Protein AF-A0A967K9Y4-F1 (afdb_monomer_lite)

Sequence (123 aa):
MANIAIISTWIGYEISLISQSFDALGIDSNAYITFIQTIPYNFYPLYTLLFGLLVGLLQRDYGSMWRAEHRASTTGKVLRDNAIPLANLASDEIVADEKTPKRWYNALVPVLTVIIVVGIGLF

pLDDT: mean 8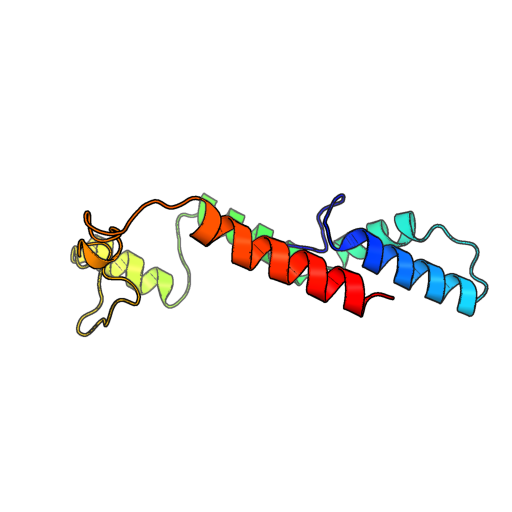3.09, std 11.69, range [51.03, 96.69]

Secondary structure (DSSP, 8-state):
-TTT-SS-TTHHHHHHHHHHHHHHHT----HHHHHHHHGGG-HHHHHHHHHHHHHHHHT---HHHHHHHHHHHHH--SSPTT---SS-TTSGGGS--TTS---THHHHHHHHHHHHHHHHHT-

Radius of gyration: 24.0 Å; chains: 1; bounding box: 52×39×57 Å

Structure (mmCIF, N/CA/C/O backbone):
data_AF-A0A967K9Y4-F1
#
_entry.id   AF-A0A967K9Y4-F1
#
loop_
_atom_site.group_PDB
_atom_site.id
_atom_site.type_symbol
_atom_site.label_atom_id
_atom_site.label_alt_id
_atom_site.label_comp_id
_atom_site.label_asym_id
_atom_site.label_entity_id
_atom_site.label_seq_id
_atom_site.pdbx_PDB_ins_code
_atom_site.Cartn_x
_atom_site.Cartn_y
_atom_site.Cartn_z
_atom_site.occupancy
_atom_site.B_iso_or_equiv
_atom_site.auth_seq_id
_atom_site.auth_comp_id
_atom_site.auth_asym_id
_atom_site.auth_atom_id
_atom_site.pdbx_PDB_model_num
ATOM 1 N N . MET A 1 1 ? 0.705 0.257 -0.159 1.00 51.03 1 MET A N 1
ATOM 2 C CA . MET A 1 1 ? 1.888 -0.605 0.080 1.00 51.03 1 MET A CA 1
ATOM 3 C C . MET A 1 1 ? 2.397 -1.305 -1.191 1.00 51.03 1 MET A C 1
ATOM 5 O O . MET A 1 1 ? 3.209 -2.210 -1.075 1.00 51.03 1 MET A O 1
ATOM 9 N N . ALA A 1 2 ? 1.975 -0.907 -2.400 1.00 55.00 2 ALA A N 1
ATOM 10 C CA . ALA A 1 2 ? 2.318 -1.641 -3.625 1.00 55.00 2 ALA A CA 1
ATOM 11 C C . ALA A 1 2 ? 3.748 -1.374 -4.156 1.00 55.00 2 ALA A C 1
ATOM 13 O O . ALA A 1 2 ? 4.329 -2.269 -4.759 1.00 55.00 2 ALA A O 1
ATOM 14 N N . ASN A 1 3 ? 4.338 -0.209 -3.847 1.00 61.34 3 ASN A N 1
ATOM 15 C CA . ASN A 1 3 ? 5.530 0.315 -4.547 1.00 61.34 3 ASN A CA 1
ATOM 16 C C . ASN A 1 3 ? 6.854 0.209 -3.755 1.00 61.34 3 ASN A C 1
ATOM 18 O O . ASN A 1 3 ? 7.864 0.778 -4.156 1.00 61.34 3 ASN A O 1
ATOM 22 N N . ILE A 1 4 ? 6.854 -0.449 -2.589 1.00 66.19 4 ILE A N 1
ATOM 23 C CA . ILE A 1 4 ? 8.083 -0.744 -1.809 1.00 66.19 4 ILE A CA 1
ATOM 24 C C . ILE A 1 4 ? 8.342 -2.255 -1.743 1.00 66.19 4 ILE A C 1
ATOM 26 O O . ILE A 1 4 ? 9.470 -2.692 -1.528 1.00 66.19 4 ILE A O 1
ATOM 30 N N . ALA A 1 5 ? 7.304 -3.074 -1.926 1.00 71.44 5 ALA A N 1
ATOM 31 C CA . ALA A 1 5 ? 7.450 -4.518 -1.916 1.00 71.44 5 ALA A CA 1
ATOM 32 C C . ALA A 1 5 ? 8.235 -4.962 -3.159 1.00 71.44 5 ALA A C 1
ATOM 34 O O . ALA A 1 5 ? 7.758 -4.812 -4.280 1.00 71.44 5 ALA A O 1
ATOM 35 N N . ILE A 1 6 ? 9.422 -5.535 -2.933 1.00 68.56 6 ILE A N 1
ATOM 36 C CA . ILE A 1 6 ? 10.313 -6.079 -3.976 1.00 68.56 6 ILE A CA 1
ATOM 37 C C . ILE A 1 6 ? 9.598 -7.158 -4.808 1.00 68.56 6 ILE A C 1
ATOM 39 O O . ILE A 1 6 ? 9.934 -7.392 -5.963 1.00 68.56 6 ILE A O 1
ATOM 43 N N . ILE A 1 7 ? 8.582 -7.803 -4.231 1.00 72.44 7 ILE A N 1
ATOM 44 C CA . ILE A 1 7 ? 7.702 -8.742 -4.918 1.00 72.44 7 ILE A CA 1
ATOM 45 C C . ILE A 1 7 ? 6.266 -8.306 -4.627 1.00 72.44 7 ILE A C 1
ATOM 47 O O . ILE A 1 7 ? 5.799 -8.399 -3.491 1.00 72.44 7 ILE A O 1
ATOM 51 N N . SER A 1 8 ? 5.570 -7.804 -5.645 1.00 78.38 8 SER A N 1
ATOM 52 C CA . SER A 1 8 ? 4.156 -7.433 -5.566 1.00 78.38 8 SER A CA 1
ATOM 53 C C . SER A 1 8 ? 3.444 -7.788 -6.869 1.00 78.38 8 SER A C 1
ATOM 55 O O . SER A 1 8 ? 4.074 -7.905 -7.916 1.00 78.38 8 SER A O 1
ATOM 57 N N . THR A 1 9 ? 2.120 -7.937 -6.836 1.00 79.44 9 THR A N 1
ATOM 58 C CA . THR A 1 9 ? 1.328 -8.194 -8.052 1.00 79.44 9 THR A CA 1
ATOM 59 C C . THR A 1 9 ? 1.442 -7.056 -9.082 1.00 79.44 9 THR A C 1
ATOM 61 O O . THR A 1 9 ? 1.167 -7.269 -10.257 1.00 79.44 9 THR A O 1
ATOM 64 N N . TRP A 1 10 ? 1.866 -5.854 -8.670 1.00 83.19 10 TRP A N 1
ATOM 65 C CA . TRP A 1 10 ? 1.925 -4.657 -9.517 1.00 83.19 10 TRP A CA 1
ATOM 66 C C . TRP A 1 10 ? 3.332 -4.337 -10.051 1.00 83.19 10 TRP A C 1
ATOM 68 O O . 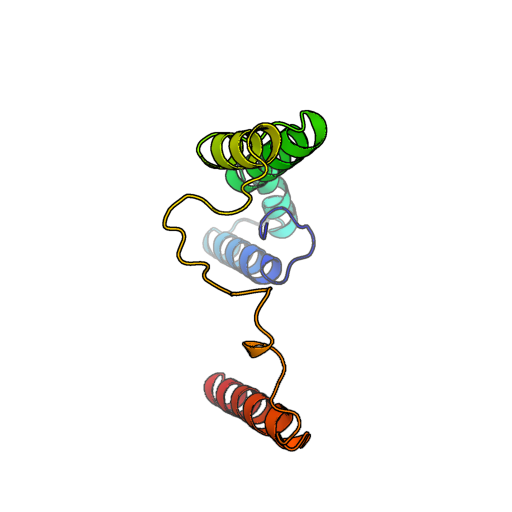TRP A 1 10 ? 3.461 -3.672 -11.076 1.00 83.19 10 TRP A O 1
ATOM 78 N N . ILE A 1 11 ? 4.390 -4.863 -9.420 1.00 86.00 11 ILE A N 1
ATOM 79 C CA . ILE A 1 11 ? 5.781 -4.531 -9.772 1.00 86.00 11 ILE A CA 1
ATOM 80 C C . ILE A 1 11 ? 6.131 -4.886 -11.225 1.00 86.00 11 ILE A C 1
ATOM 82 O O . ILE A 1 11 ? 6.869 -4.160 -11.885 1.00 86.00 11 ILE A O 1
ATOM 86 N N . GLY A 1 12 ? 5.568 -5.978 -11.757 1.00 86.69 12 GLY A N 1
ATOM 87 C CA . GLY A 1 12 ? 5.813 -6.401 -13.138 1.00 86.69 12 GLY A CA 1
ATOM 88 C C . GLY A 1 12 ? 5.306 -5.385 -14.163 1.00 86.69 12 GLY A C 1
ATOM 89 O O . GLY A 1 12 ? 5.965 -5.147 -15.174 1.00 86.69 12 GLY A O 1
ATOM 90 N N . TYR A 1 13 ? 4.176 -4.737 -13.875 1.00 88.12 13 TYR A N 1
ATOM 91 C CA . TYR A 1 13 ? 3.652 -3.658 -14.706 1.00 88.12 13 TYR A CA 1
ATOM 92 C C . TYR A 1 13 ? 4.547 -2.411 -14.629 1.00 88.12 13 TYR A C 1
ATOM 94 O O . TYR A 1 13 ? 4.899 -1.851 -15.663 1.00 88.12 13 TYR A O 1
ATOM 102 N N . GLU A 1 14 ? 4.989 -2.020 -13.429 1.00 88.38 14 GLU A N 1
ATOM 103 C CA . GLU A 1 14 ? 5.876 -0.862 -13.233 1.00 88.38 14 GLU A CA 1
ATOM 104 C C . GLU A 1 14 ? 7.232 -1.039 -13.935 1.00 88.38 14 GLU A C 1
ATOM 106 O O . GLU A 1 14 ? 7.676 -0.142 -14.651 1.00 88.38 14 GLU A O 1
ATOM 111 N N . ILE A 1 15 ? 7.863 -2.211 -13.806 1.00 90.56 15 ILE A N 1
ATOM 112 C CA . ILE A 1 15 ? 9.126 -2.524 -14.493 1.00 90.56 15 ILE A CA 1
ATOM 113 C C . ILE A 1 15 ? 8.933 -2.525 -16.013 1.00 90.56 15 ILE A C 1
ATOM 115 O O . ILE A 1 15 ? 9.776 -1.991 -16.733 1.00 90.56 15 ILE A O 1
ATOM 119 N N . SER A 1 16 ? 7.826 -3.091 -16.508 1.00 90.06 16 SER A N 1
ATOM 120 C CA . SER A 1 16 ? 7.513 -3.103 -17.942 1.00 90.06 16 SER A CA 1
ATOM 121 C C . SER A 1 16 ? 7.375 -1.687 -18.506 1.00 90.06 16 SER A C 1
ATOM 123 O O . SER A 1 16 ? 7.926 -1.394 -19.564 1.00 90.06 16 SER A O 1
ATOM 125 N N . LEU A 1 17 ? 6.714 -0.779 -17.782 1.00 91.44 17 LEU A N 1
ATOM 126 C CA . LEU A 1 17 ? 6.606 0.626 -18.183 1.00 91.44 17 LEU A CA 1
ATOM 127 C C . LEU A 1 17 ? 7.965 1.337 -18.218 1.00 91.44 17 LEU A C 1
ATOM 129 O O . LEU A 1 17 ? 8.231 2.111 -19.140 1.00 91.44 17 LEU A O 1
ATOM 133 N N . ILE A 1 18 ? 8.831 1.075 -17.233 1.00 91.38 18 ILE A N 1
ATOM 134 C CA . ILE A 1 18 ? 10.190 1.635 -17.205 1.00 91.38 18 ILE A CA 1
ATOM 135 C C . ILE A 1 18 ? 10.992 1.113 -18.402 1.00 91.38 18 ILE A C 1
ATOM 137 O O . ILE A 1 18 ? 11.613 1.912 -19.098 1.00 91.38 18 ILE A O 1
ATOM 141 N N . SER A 1 19 ? 10.925 -0.192 -18.688 1.00 92.31 19 SER A N 1
ATOM 142 C CA . SER A 1 19 ? 11.596 -0.801 -19.845 1.00 92.31 19 SER A CA 1
ATOM 143 C C . SER A 1 19 ? 11.131 -0.177 -21.159 1.00 92.31 19 SER A C 1
ATOM 145 O O . SER A 1 19 ? 11.955 0.285 -21.936 1.00 92.31 19 SER A O 1
ATOM 147 N N . GLN A 1 20 ? 9.815 -0.063 -21.368 1.00 93.00 20 GLN A N 1
ATOM 148 C CA . GLN A 1 20 ? 9.249 0.574 -22.564 1.00 93.00 20 GLN A CA 1
ATOM 149 C C . GLN A 1 20 ? 9.709 2.032 -22.718 1.00 93.00 20 GLN A C 1
ATOM 151 O O . GLN A 1 20 ? 9.960 2.498 -23.828 1.00 93.00 20 GLN A O 1
ATOM 156 N N . SER A 1 21 ? 9.844 2.756 -21.604 1.00 92.19 21 SER A N 1
ATOM 157 C CA . SER A 1 21 ? 10.339 4.137 -21.605 1.00 92.19 21 SER A CA 1
ATOM 158 C C . SER A 1 21 ? 11.831 4.215 -21.941 1.00 92.19 21 SER A C 1
ATOM 160 O O . SER A 1 21 ? 12.255 5.131 -22.641 1.00 92.19 21 SER A O 1
ATOM 162 N N . PHE A 1 22 ? 12.633 3.263 -21.461 1.00 93.69 22 PHE A N 1
ATOM 163 C CA . PHE A 1 22 ? 14.062 3.168 -21.767 1.00 93.69 22 PHE A CA 1
ATOM 164 C C . PHE A 1 22 ? 14.306 2.819 -23.232 1.00 93.69 22 PHE A C 1
ATOM 166 O O . PHE A 1 22 ? 15.114 3.488 -23.874 1.00 93.69 22 PHE A O 1
ATOM 173 N N . ASP A 1 23 ? 13.543 1.870 -23.776 1.00 92.56 23 ASP A N 1
ATOM 174 C CA . ASP A 1 23 ? 13.589 1.505 -25.192 1.00 92.56 23 ASP A CA 1
ATOM 175 C C . ASP A 1 23 ? 13.247 2.709 -26.082 1.00 92.56 23 ASP A C 1
ATOM 177 O O . ASP A 1 23 ? 13.954 2.999 -27.047 1.00 92.56 23 ASP A O 1
ATOM 181 N N . ALA A 1 24 ? 12.210 3.477 -25.721 1.00 93.00 24 ALA A N 1
ATOM 182 C CA . ALA A 1 24 ? 11.816 4.686 -26.446 1.00 93.00 24 ALA A CA 1
ATOM 183 C C . ALA A 1 24 ? 12.878 5.804 -26.406 1.00 93.00 24 ALA A C 1
ATOM 185 O O . ALA A 1 24 ? 12.952 6.617 -27.328 1.00 93.00 24 ALA A O 1
ATOM 186 N N . LEU A 1 25 ? 13.690 5.856 -25.347 1.00 92.19 25 LEU A N 1
ATOM 187 C CA . LEU A 1 25 ? 14.743 6.857 -25.148 1.00 92.19 25 LEU A CA 1
ATOM 188 C C . LEU A 1 25 ? 16.139 6.369 -25.575 1.00 92.19 25 LEU A C 1
ATOM 190 O O . LEU A 1 25 ? 17.090 7.149 -25.518 1.00 92.19 25 LEU A O 1
ATOM 194 N N . GLY A 1 26 ? 16.282 5.106 -25.994 1.00 90.12 26 GLY A N 1
ATOM 195 C CA . GLY A 1 26 ? 17.571 4.495 -26.340 1.00 90.12 26 GLY A CA 1
ATOM 196 C C . GLY A 1 26 ? 18.522 4.335 -25.146 1.00 90.12 26 GLY A C 1
ATOM 197 O O . GLY A 1 26 ? 19.740 4.370 -25.322 1.00 90.12 26 GLY A O 1
ATOM 198 N N . ILE A 1 27 ? 17.984 4.213 -23.930 1.00 90.44 27 ILE A N 1
ATOM 199 C CA . ILE A 1 27 ? 18.764 4.076 -22.695 1.00 90.44 27 ILE A CA 1
ATOM 200 C C . ILE A 1 27 ? 19.019 2.590 -22.429 1.00 90.44 27 ILE A C 1
ATOM 202 O O . ILE A 1 27 ? 18.104 1.860 -22.061 1.00 90.44 27 ILE A O 1
ATOM 206 N N . ASP A 1 28 ? 20.276 2.157 -22.536 1.00 83.00 28 ASP A N 1
ATOM 207 C CA . ASP A 1 28 ? 20.691 0.796 -22.174 1.00 83.00 28 ASP A CA 1
ATOM 208 C C . ASP A 1 28 ? 20.954 0.705 -20.659 1.00 83.00 28 ASP A C 1
ATOM 210 O O . ASP A 1 28 ? 22.076 0.859 -20.173 1.00 83.00 28 ASP A O 1
ATOM 214 N N . SER A 1 29 ? 19.878 0.566 -19.882 1.00 85.38 29 SER A N 1
ATOM 215 C CA . SER A 1 29 ? 19.928 0.435 -18.423 1.00 85.38 29 SER A CA 1
ATOM 216 C C . SER A 1 29 ? 18.936 -0.612 -17.926 1.00 85.38 29 SER A C 1
ATOM 218 O O . SER A 1 29 ? 17.902 -0.882 -18.534 1.00 85.38 29 SER A O 1
ATOM 220 N N . ASN A 1 30 ? 19.232 -1.207 -16.773 1.00 88.88 30 ASN A N 1
ATOM 221 C CA . ASN A 1 30 ? 18.391 -2.235 -16.182 1.00 88.88 30 ASN A CA 1
ATOM 222 C C . ASN A 1 30 ? 17.177 -1.611 -15.467 1.00 88.88 30 ASN A C 1
ATOM 224 O O . ASN A 1 30 ? 17.306 -1.052 -14.374 1.00 88.88 30 ASN A O 1
ATOM 228 N N . ALA A 1 31 ? 15.987 -1.776 -16.054 1.00 88.69 31 ALA A N 1
ATOM 229 C CA . ALA A 1 31 ? 14.720 -1.268 -15.520 1.00 88.69 31 ALA A CA 1
ATOM 230 C C . ALA A 1 31 ? 14.421 -1.726 -14.077 1.00 88.69 31 ALA A C 1
ATOM 232 O O . ALA A 1 31 ? 13.847 -0.967 -13.296 1.00 88.69 31 ALA A O 1
ATOM 233 N N . TYR A 1 32 ? 14.849 -2.931 -13.685 1.00 87.81 32 TYR A N 1
ATOM 234 C CA . TYR A 1 32 ? 14.675 -3.449 -12.323 1.00 87.81 32 TYR A CA 1
ATOM 235 C C . TYR A 1 32 ? 15.567 -2.718 -11.309 1.00 87.81 32 TYR A C 1
ATOM 237 O O . TYR A 1 32 ? 15.119 -2.364 -10.218 1.00 87.81 32 TYR A O 1
ATOM 245 N N . ILE A 1 33 ? 16.823 -2.439 -11.668 1.00 89.06 33 ILE A N 1
ATOM 246 C CA . ILE A 1 33 ? 17.735 -1.668 -10.808 1.00 89.06 33 ILE A CA 1
ATOM 247 C C . ILE A 1 33 ? 17.233 -0.230 -10.672 1.00 89.06 33 ILE A C 1
ATOM 249 O O . ILE A 1 33 ? 17.198 0.302 -9.561 1.00 89.06 33 ILE A O 1
ATOM 253 N N . THR A 1 34 ? 16.788 0.383 -11.771 1.00 88.81 34 THR A N 1
ATOM 254 C CA . THR A 1 34 ? 16.174 1.714 -11.731 1.00 88.81 34 THR A CA 1
ATOM 255 C C . THR A 1 34 ? 14.936 1.725 -10.842 1.00 88.81 34 THR A C 1
ATOM 257 O O . THR A 1 34 ? 14.806 2.620 -10.012 1.00 88.81 34 THR A O 1
ATOM 260 N N . PHE A 1 35 ? 14.066 0.715 -10.932 1.00 88.44 35 PHE A N 1
ATOM 261 C CA . PHE A 1 35 ? 12.919 0.589 -10.034 1.00 88.44 35 PHE A CA 1
ATOM 262 C C . PHE A 1 35 ? 13.343 0.601 -8.555 1.00 88.44 35 PHE A C 1
ATOM 264 O O . PHE A 1 35 ? 12.798 1.380 -7.773 1.00 88.44 35 PHE A O 1
ATOM 271 N N . ILE A 1 36 ? 14.367 -0.172 -8.172 1.00 87.81 36 ILE A N 1
ATOM 272 C CA . ILE A 1 36 ? 14.892 -0.176 -6.793 1.00 87.81 36 ILE A CA 1
ATOM 273 C C . ILE A 1 36 ? 15.389 1.217 -6.379 1.00 87.81 36 ILE A C 1
ATOM 275 O O . ILE A 1 36 ? 15.136 1.655 -5.256 1.00 87.81 36 ILE A O 1
ATOM 279 N N . GLN A 1 37 ? 16.048 1.945 -7.283 1.00 88.94 37 GLN A N 1
ATOM 280 C CA . GLN A 1 37 ? 16.505 3.315 -7.029 1.00 88.94 37 GLN A CA 1
ATOM 281 C C . GLN A 1 37 ? 15.350 4.301 -6.805 1.00 88.94 37 GLN A C 1
ATOM 283 O O . GLN A 1 37 ? 15.563 5.333 -6.173 1.00 88.94 37 GLN A O 1
ATOM 288 N N . THR A 1 38 ? 14.130 3.995 -7.262 1.00 87.12 38 THR A N 1
ATOM 289 C CA . THR A 1 38 ? 12.949 4.834 -6.999 1.00 87.12 38 THR A CA 1
ATOM 290 C C . THR A 1 38 ? 12.375 4.654 -5.591 1.00 87.12 38 THR A C 1
ATOM 292 O O . THR A 1 38 ? 11.699 5.555 -5.097 1.00 87.12 38 THR A O 1
ATOM 295 N N . ILE A 1 39 ? 12.671 3.542 -4.900 1.00 87.31 39 ILE A N 1
ATOM 296 C CA . ILE A 1 39 ? 12.088 3.215 -3.585 1.00 87.31 39 ILE A CA 1
ATOM 297 C C . ILE A 1 39 ? 12.262 4.349 -2.554 1.00 87.31 39 ILE A C 1
ATOM 299 O O . ILE A 1 39 ? 11.270 4.696 -1.907 1.00 87.31 39 ILE A O 1
ATOM 303 N N . PRO A 1 40 ? 13.444 4.984 -2.400 1.00 85.88 40 PRO A N 1
ATOM 304 C CA . PRO A 1 40 ? 13.623 6.096 -1.462 1.00 85.88 40 PRO A CA 1
ATOM 305 C C . PRO A 1 40 ? 12.767 7.332 -1.777 1.00 85.88 40 PRO A C 1
ATOM 307 O O . PRO A 1 40 ? 12.486 8.123 -0.881 1.00 85.88 40 PRO A O 1
ATOM 310 N N . TYR A 1 41 ? 12.337 7.498 -3.031 1.00 87.38 41 TYR A N 1
ATOM 311 C CA . TYR A 1 41 ? 11.508 8.620 -3.479 1.00 87.38 41 TYR A CA 1
ATOM 312 C C . TYR A 1 41 ? 10.005 8.357 -3.297 1.00 87.38 41 TYR A C 1
ATOM 314 O O . TYR A 1 41 ? 9.189 9.270 -3.434 1.00 87.38 41 TYR A O 1
ATOM 322 N N . ASN A 1 42 ? 9.616 7.133 -2.923 1.00 85.69 42 ASN A N 1
ATOM 323 C CA . ASN A 1 42 ? 8.231 6.767 -2.642 1.00 85.69 42 ASN A CA 1
ATOM 324 C C . ASN A 1 42 ? 7.822 7.204 -1.227 1.00 85.69 42 ASN A C 1
ATOM 326 O O . ASN A 1 42 ? 7.597 6.391 -0.326 1.00 85.69 42 ASN A O 1
ATOM 330 N N . PHE A 1 43 ? 7.687 8.519 -1.046 1.00 87.88 43 PHE A N 1
ATOM 331 C CA . PHE A 1 43 ? 7.408 9.158 0.240 1.00 87.88 43 PHE A CA 1
ATOM 332 C C . PHE A 1 43 ? 6.156 8.617 0.937 1.00 87.88 43 PHE A C 1
ATOM 334 O O . PHE A 1 43 ? 6.192 8.336 2.131 1.00 87.88 43 PHE A O 1
ATOM 341 N N . TYR A 1 44 ? 5.050 8.428 0.212 1.00 88.00 44 TYR A N 1
ATOM 342 C CA . TYR A 1 44 ? 3.784 8.001 0.817 1.00 88.00 44 TYR A CA 1
ATOM 343 C C . TYR A 1 44 ? 3.890 6.663 1.578 1.00 88.00 44 TYR A C 1
ATOM 345 O O . TYR A 1 44 ? 3.601 6.641 2.778 1.00 88.00 44 TYR A O 1
ATOM 353 N N . PRO A 1 45 ? 4.310 5.541 0.954 1.00 86.44 45 PRO A N 1
ATOM 354 C CA . PRO A 1 45 ? 4.434 4.279 1.677 1.00 86.44 45 PRO A CA 1
ATOM 355 C C . PRO A 1 45 ? 5.546 4.290 2.739 1.00 86.44 45 PRO A C 1
ATOM 357 O O . PRO A 1 45 ? 5.353 3.665 3.781 1.00 86.44 45 PRO A O 1
ATOM 360 N N . LEU A 1 46 ? 6.643 5.037 2.547 1.00 88.06 46 LEU A N 1
ATOM 361 C CA . LEU A 1 46 ? 7.678 5.207 3.578 1.00 88.06 46 LEU A CA 1
ATOM 362 C C . LEU A 1 46 ? 7.119 5.892 4.830 1.00 88.06 46 LEU A C 1
ATOM 364 O O . LEU A 1 46 ? 7.255 5.371 5.937 1.00 88.06 46 LEU A O 1
ATOM 368 N N . TYR A 1 47 ? 6.428 7.020 4.659 1.00 89.94 47 TYR A N 1
ATOM 369 C CA . TYR A 1 47 ? 5.801 7.728 5.769 1.00 89.94 47 TYR A CA 1
ATOM 370 C C . TYR A 1 47 ? 4.682 6.911 6.402 1.00 89.94 47 TYR A C 1
ATOM 372 O O . TYR A 1 47 ? 4.565 6.900 7.618 1.00 89.94 47 TYR A O 1
ATOM 380 N N . THR A 1 48 ? 3.891 6.183 5.616 1.00 89.62 48 THR A N 1
ATOM 381 C CA . THR A 1 48 ? 2.818 5.335 6.159 1.00 89.62 48 THR A CA 1
ATOM 382 C C . THR A 1 48 ? 3.377 4.237 7.065 1.00 89.62 48 THR A C 1
ATOM 384 O O . THR A 1 48 ? 2.851 4.024 8.155 1.00 89.62 48 THR A O 1
ATOM 387 N N . LEU A 1 49 ? 4.459 3.565 6.652 1.00 89.06 49 LEU A N 1
ATOM 388 C CA . LEU A 1 49 ? 5.141 2.567 7.482 1.00 89.06 49 LEU A CA 1
ATOM 389 C C . LEU A 1 49 ? 5.735 3.196 8.744 1.00 89.06 49 LEU A C 1
ATOM 391 O O . LEU A 1 49 ? 5.564 2.654 9.834 1.00 89.06 49 LEU A O 1
ATOM 395 N N . LEU A 1 50 ? 6.376 4.359 8.605 1.00 91.06 50 LEU A N 1
ATOM 396 C CA . LEU A 1 50 ? 6.918 5.109 9.735 1.00 91.06 50 LEU A CA 1
ATOM 397 C C . LEU A 1 50 ? 5.818 5.496 10.731 1.00 91.06 50 LEU A C 1
ATOM 399 O O . LEU A 1 50 ? 5.958 5.233 11.919 1.00 91.06 50 LEU A O 1
ATOM 403 N N . PHE A 1 51 ? 4.711 6.078 10.269 1.00 89.19 51 PHE A N 1
ATOM 404 C CA . PHE A 1 51 ? 3.591 6.466 11.126 1.00 89.19 51 PHE A CA 1
ATOM 405 C C . PHE A 1 51 ? 2.925 5.259 11.781 1.00 89.19 51 PHE A C 1
ATOM 407 O O . PHE A 1 51 ? 2.634 5.319 12.969 1.00 89.19 51 PHE A O 1
ATOM 414 N N . GLY A 1 52 ? 2.730 4.155 11.055 1.00 89.88 52 GLY A N 1
ATOM 415 C CA . GLY A 1 52 ? 2.200 2.919 11.634 1.00 89.88 52 GLY A CA 1
ATOM 416 C C . GLY A 1 52 ? 3.098 2.369 12.744 1.00 89.88 52 GLY A C 1
ATOM 417 O O . GLY A 1 52 ? 2.610 2.030 13.821 1.00 89.88 52 GLY A O 1
ATOM 418 N N . LEU A 1 53 ? 4.417 2.355 12.521 1.00 91.12 53 LEU A N 1
ATOM 419 C CA . LEU A 1 53 ? 5.395 1.964 13.536 1.00 91.12 53 LEU A CA 1
ATOM 420 C C . LEU A 1 53 ? 5.374 2.915 14.740 1.00 91.12 53 LEU A C 1
ATOM 422 O O . LEU A 1 53 ? 5.387 2.455 15.878 1.00 91.12 53 LEU A O 1
ATOM 426 N N . LEU A 1 54 ? 5.312 4.228 14.506 1.00 91.12 54 LEU A N 1
ATOM 427 C CA . LEU A 1 54 ? 5.233 5.228 15.570 1.00 91.12 54 LEU A CA 1
ATOM 428 C C . LEU A 1 54 ? 3.960 5.064 16.401 1.00 91.12 54 LEU A C 1
ATOM 430 O O . LEU A 1 54 ? 4.054 5.040 17.620 1.00 91.12 54 LEU A O 1
ATOM 434 N N . VAL A 1 55 ? 2.791 4.894 15.780 1.00 89.38 55 VAL A N 1
ATOM 435 C CA . VAL A 1 55 ? 1.533 4.640 16.502 1.00 89.38 55 VAL A CA 1
ATOM 436 C C . VAL A 1 55 ? 1.636 3.350 17.317 1.00 89.38 55 VAL A C 1
ATOM 438 O O . VAL A 1 55 ? 1.282 3.344 18.493 1.00 89.38 55 VAL A O 1
ATOM 441 N N . GLY A 1 56 ? 2.199 2.284 16.738 1.00 88.69 56 GLY A N 1
ATOM 442 C CA . GLY A 1 56 ? 2.409 1.013 17.431 1.00 88.69 56 GLY A CA 1
ATOM 443 C C . GLY A 1 56 ? 3.367 1.107 18.625 1.00 88.69 56 GLY A C 1
ATOM 444 O O . GLY A 1 56 ? 3.114 0.490 19.655 1.00 88.69 56 GLY A O 1
ATOM 445 N N . LEU A 1 57 ? 4.442 1.893 18.531 1.00 91.44 57 LEU A N 1
ATOM 446 C CA . LEU A 1 57 ? 5.405 2.067 19.625 1.00 91.44 57 LEU A CA 1
ATOM 447 C C . LEU A 1 57 ? 4.925 3.055 20.692 1.00 91.44 57 LEU A C 1
ATOM 449 O O . LEU A 1 57 ? 5.106 2.812 21.881 1.00 91.44 57 LEU A O 1
ATOM 453 N N . LEU A 1 58 ? 4.336 4.177 20.277 1.00 87.81 58 LEU A N 1
ATOM 454 C CA . LEU A 1 58 ? 3.885 5.229 21.188 1.00 87.81 58 LEU A CA 1
ATOM 455 C C . LEU A 1 58 ? 2.520 4.906 21.806 1.00 87.81 58 LEU A C 1
ATOM 457 O O . LEU A 1 58 ? 2.142 5.581 22.762 1.00 87.81 58 LEU A O 1
ATOM 461 N N . GLN A 1 59 ? 1.794 3.916 21.265 1.00 82.31 59 GLN A N 1
ATOM 462 C CA . GLN A 1 59 ? 0.427 3.556 21.668 1.00 82.31 59 GLN A CA 1
ATOM 463 C C . GLN A 1 59 ? -0.469 4.798 21.751 1.00 82.31 59 GLN A C 1
ATOM 465 O O . GLN A 1 59 ? -1.233 4.989 22.693 1.00 82.31 59 GLN A O 1
ATOM 470 N N . ARG A 1 60 ? -0.281 5.716 20.800 1.00 80.19 60 ARG A N 1
ATOM 471 C CA . ARG A 1 60 ? -0.973 6.996 20.783 1.00 80.19 60 ARG A CA 1
ATOM 472 C C . ARG A 1 60 ? -1.506 7.243 19.394 1.00 80.19 60 ARG A C 1
ATOM 474 O O . ARG A 1 60 ? -0.755 7.573 18.477 1.00 80.19 60 ARG A O 1
ATOM 481 N N . ASP A 1 61 ? -2.818 7.123 19.280 1.00 82.62 61 ASP A N 1
ATOM 482 C CA . ASP A 1 61 ? -3.515 7.499 18.069 1.00 82.62 61 ASP A CA 1
ATOM 483 C C . ASP A 1 61 ? -3.485 9.020 17.867 1.00 82.62 61 ASP A C 1
ATOM 485 O O . ASP A 1 61 ? -3.248 9.807 18.791 1.00 82.62 61 ASP A O 1
ATOM 489 N N . TYR A 1 62 ? -3.746 9.455 16.635 1.00 79.31 62 TYR A N 1
ATOM 490 C CA . TYR A 1 62 ? -3.790 10.869 16.266 1.00 79.31 62 TYR A CA 1
ATOM 491 C C . TYR A 1 62 ? -5.198 11.285 15.817 1.00 79.31 62 TYR A C 1
ATOM 493 O O . TYR A 1 62 ? -5.997 10.488 15.322 1.00 79.31 62 TYR A O 1
ATOM 501 N N . GLY A 1 63 ? -5.520 12.570 15.985 1.00 86.44 63 GLY A N 1
ATOM 502 C CA . GLY A 1 63 ? -6.739 13.172 15.439 1.00 86.44 63 GLY A CA 1
ATOM 503 C C . GLY A 1 63 ? -8.043 12.655 16.061 1.00 86.44 63 GLY A C 1
ATOM 504 O O . GLY A 1 63 ? -8.227 12.678 17.278 1.00 86.44 63 GLY A O 1
ATOM 505 N N . SER A 1 64 ? -8.997 12.261 15.213 1.00 84.25 64 SER A N 1
ATOM 506 C CA . SER A 1 64 ? -10.310 11.752 15.637 1.00 84.25 64 SER A CA 1
ATOM 507 C C . SER A 1 64 ? -10.229 10.378 16.303 1.00 84.25 64 SER A C 1
ATOM 509 O O . SER A 1 64 ? -11.037 10.096 17.187 1.00 84.25 64 SER A O 1
ATOM 511 N N . MET A 1 65 ? -9.247 9.559 15.920 1.00 86.25 65 MET A N 1
ATOM 512 C CA . MET A 1 65 ? -9.047 8.215 16.461 1.00 86.25 65 MET A CA 1
ATOM 513 C C . MET A 1 65 ? -8.594 8.278 17.922 1.00 86.25 65 MET A C 1
ATOM 515 O O . MET A 1 65 ? -9.213 7.645 18.771 1.00 86.25 65 MET A O 1
ATOM 519 N N . TRP A 1 66 ? -7.684 9.202 18.249 1.00 84.75 66 TRP A N 1
ATOM 520 C CA . TRP A 1 66 ? -7.307 9.498 19.636 1.00 84.75 66 TRP A CA 1
ATOM 521 C C . TRP A 1 66 ? -8.502 9.869 20.524 1.00 84.75 66 TRP A C 1
ATOM 523 O O . TRP A 1 66 ? -8.625 9.401 21.652 1.00 84.75 66 TRP A O 1
ATOM 533 N N . ARG A 1 67 ? -9.431 10.698 20.023 1.00 86.06 67 ARG A N 1
ATOM 534 C CA . ARG A 1 67 ? -10.643 11.061 20.785 1.00 86.06 67 ARG A CA 1
ATOM 535 C C . ARG A 1 67 ? -11.556 9.858 20.990 1.00 86.06 67 ARG A C 1
ATOM 537 O O . ARG A 1 67 ? -12.213 9.761 22.024 1.00 86.06 67 ARG A O 1
ATOM 544 N N . ALA A 1 68 ? -11.638 8.971 20.000 1.00 86.50 68 ALA A N 1
ATOM 545 C CA . ALA A 1 68 ? -12.432 7.757 20.094 1.00 86.50 68 ALA A CA 1
ATOM 546 C C . ALA A 1 68 ? -11.840 6.782 21.120 1.00 86.50 68 ALA A C 1
ATOM 548 O O . ALA A 1 68 ? -12.601 6.280 21.946 1.00 86.50 68 ALA A O 1
ATOM 549 N N . GLU A 1 69 ? -10.520 6.588 21.105 1.00 86.81 69 GLU A N 1
ATOM 550 C CA . GLU A 1 69 ? -9.764 5.785 22.071 1.00 86.81 69 GLU A CA 1
ATOM 551 C C . GLU A 1 69 ? -9.899 6.354 23.489 1.00 86.81 69 GLU A C 1
ATOM 553 O O . GLU A 1 69 ? -10.332 5.657 24.407 1.00 86.81 69 GLU A O 1
ATOM 558 N N . HIS A 1 70 ? -9.636 7.652 23.665 1.00 88.56 70 HIS A N 1
ATOM 559 C CA . HIS A 1 70 ? -9.743 8.313 24.962 1.00 88.56 70 HIS A CA 1
ATOM 560 C C . HIS A 1 70 ? -11.163 8.228 25.532 1.00 88.56 70 HIS A C 1
ATOM 562 O O . HIS A 1 70 ? -11.337 7.934 26.712 1.00 88.56 70 HIS A O 1
ATOM 568 N N . ARG A 1 71 ? -12.195 8.427 24.702 1.00 91.69 71 ARG A N 1
ATOM 569 C CA . ARG A 1 71 ? -13.601 8.256 25.099 1.00 91.69 71 ARG A CA 1
ATOM 570 C C . ARG A 1 71 ? -13.888 6.818 25.522 1.00 91.69 71 ARG A C 1
ATOM 572 O O . ARG A 1 71 ? -14.513 6.625 26.560 1.00 91.69 71 ARG A O 1
ATOM 579 N N . ALA A 1 72 ? -13.447 5.828 24.751 1.00 90.06 72 ALA A N 1
ATOM 580 C CA . ALA A 1 72 ? -13.650 4.424 25.090 1.00 90.06 72 ALA A CA 1
ATOM 581 C C . ALA A 1 72 ? -12.956 4.048 26.408 1.00 90.06 72 ALA A C 1
ATOM 583 O O . ALA A 1 72 ? -13.570 3.393 27.242 1.00 90.06 72 ALA A O 1
ATOM 584 N N . SER A 1 73 ? -11.735 4.537 26.634 1.00 87.81 73 SER A N 1
ATOM 585 C CA . SER A 1 73 ? -10.962 4.281 27.855 1.00 87.81 73 SER A CA 1
ATOM 586 C C . SER A 1 73 ? -11.538 4.989 29.092 1.00 87.81 73 SER A C 1
ATOM 588 O O . SER A 1 73 ? -11.681 4.381 30.148 1.00 87.81 73 SER A O 1
ATOM 590 N N . THR A 1 74 ? -11.938 6.260 28.970 1.00 91.25 74 THR A N 1
ATOM 591 C CA . THR A 1 74 ? -12.427 7.061 30.112 1.00 91.25 74 THR A CA 1
ATOM 592 C C . THR A 1 74 ? -13.899 6.842 30.446 1.00 91.25 74 THR A C 1
ATOM 594 O O . THR A 1 74 ? -14.276 6.911 31.612 1.00 91.25 74 THR A O 1
ATOM 597 N N . THR A 1 75 ? -14.746 6.600 29.442 1.00 89.44 75 THR A N 1
ATOM 598 C CA . THR A 1 75 ? -16.207 6.494 29.621 1.00 89.44 75 THR A CA 1
ATOM 599 C C . THR A 1 75 ? -16.744 5.080 29.409 1.00 89.44 75 THR A C 1
ATOM 601 O O . THR A 1 75 ? -17.937 4.855 29.597 1.00 89.44 75 THR A O 1
ATOM 604 N N . GLY A 1 76 ? -15.914 4.135 28.952 1.00 87.38 76 GLY A N 1
ATOM 605 C CA . GLY A 1 76 ? -16.337 2.780 28.576 1.00 87.38 76 GLY A CA 1
ATOM 606 C C . GLY A 1 76 ? -17.177 2.710 27.293 1.00 87.38 76 GLY A C 1
ATOM 607 O O . GLY A 1 76 ? -17.459 1.624 26.789 1.00 87.38 76 GLY A O 1
ATOM 608 N N . LYS A 1 77 ? -17.586 3.850 26.720 1.00 86.69 77 LYS A N 1
ATOM 609 C CA . LYS A 1 77 ? -18.388 3.885 25.495 1.00 86.69 77 LYS A CA 1
ATOM 610 C C . LYS A 1 77 ? -17.502 3.564 24.293 1.00 86.69 77 LYS A C 1
ATOM 612 O O . LYS A 1 77 ? -16.713 4.403 23.872 1.00 86.69 77 LYS A O 1
ATOM 617 N N . VAL A 1 78 ? -17.670 2.409 23.653 1.00 85.56 78 VAL A N 1
ATOM 618 C CA . VAL A 1 78 ? -16.955 2.087 22.396 1.00 85.56 78 VAL A CA 1
ATOM 619 C C . VAL A 1 78 ? -17.570 2.830 21.203 1.00 85.56 78 VAL A C 1
ATOM 621 O O . VAL A 1 78 ? -16.852 3.341 20.345 1.00 85.56 78 VAL A O 1
ATOM 624 N N . LEU A 1 79 ? -18.890 3.032 21.207 1.00 83.88 79 LEU A N 1
ATOM 625 C CA . LEU A 1 79 ? -19.626 3.779 20.181 1.00 83.88 79 LEU A CA 1
ATOM 626 C C . LEU A 1 79 ? -19.915 5.217 20.622 1.00 83.88 79 LEU A C 1
ATOM 628 O O . LEU A 1 79 ? -20.267 5.459 21.778 1.00 83.88 79 LEU A O 1
ATOM 632 N N . ARG A 1 80 ? -19.739 6.181 19.706 1.00 84.06 80 ARG A N 1
ATOM 633 C CA . ARG A 1 80 ? -20.119 7.582 19.959 1.00 84.06 80 ARG A CA 1
ATOM 634 C C . ARG A 1 80 ? -21.634 7.687 20.149 1.00 84.06 80 ARG A C 1
ATOM 636 O O . ARG A 1 80 ? -22.380 6.895 19.577 1.00 84.06 80 ARG A O 1
ATOM 643 N N . ASP A 1 81 ? -22.079 8.690 20.896 1.00 82.69 81 ASP A N 1
ATOM 644 C CA . ASP A 1 81 ? -23.508 8.976 21.014 1.00 82.69 81 ASP A CA 1
ATOM 645 C C . ASP A 1 81 ? -24.061 9.289 19.603 1.00 82.69 81 ASP A C 1
ATOM 647 O O . ASP A 1 81 ? -23.438 10.031 18.836 1.00 82.69 81 ASP A O 1
ATOM 651 N N . ASN A 1 82 ? -25.172 8.646 19.227 1.00 82.31 82 ASN A N 1
ATOM 652 C CA . ASN A 1 82 ? -25.747 8.636 17.869 1.00 82.31 82 ASN A CA 1
ATOM 653 C C . ASN A 1 82 ? -24.883 7.969 16.773 1.00 82.31 82 ASN A C 1
ATOM 655 O O . ASN A 1 82 ? -25.022 8.289 15.590 1.00 82.31 82 ASN A O 1
ATOM 659 N N . ALA A 1 83 ? -23.974 7.050 17.119 1.00 80.69 83 ALA A N 1
ATOM 660 C CA . ALA A 1 83 ? -23.314 6.222 16.110 1.00 80.69 83 ALA A CA 1
ATOM 661 C C . ALA A 1 83 ? -24.327 5.304 15.411 1.00 80.69 83 ALA A C 1
ATOM 663 O O . ALA A 1 83 ? -25.051 4.567 16.073 1.00 80.69 83 ALA A O 1
ATOM 664 N N . ILE A 1 84 ? -24.304 5.289 14.080 1.00 78.56 84 ILE A N 1
ATOM 665 C CA . ILE A 1 84 ? -24.935 4.243 13.272 1.00 78.56 84 ILE A CA 1
ATOM 666 C C . ILE A 1 84 ? -23.793 3.319 12.823 1.00 78.56 84 ILE A C 1
ATOM 668 O O . ILE A 1 84 ? -23.016 3.717 11.950 1.00 78.56 84 ILE A O 1
ATOM 672 N N . PRO A 1 85 ? -23.576 2.163 13.475 1.00 74.94 85 PRO A N 1
ATOM 673 C CA . PRO A 1 85 ? -22.493 1.256 13.110 1.00 74.94 85 PRO A CA 1
ATOM 674 C C . PRO A 1 85 ? -22.722 0.687 11.704 1.00 74.94 85 PRO A C 1
ATOM 676 O O . PRO A 1 85 ? -23.836 0.301 11.363 1.00 74.94 85 PRO A O 1
ATOM 679 N N . LEU A 1 86 ? -21.658 0.626 10.893 1.00 68.62 86 LEU A N 1
ATOM 680 C CA . LEU A 1 86 ? -21.719 0.068 9.532 1.00 68.62 86 LEU A CA 1
ATOM 681 C C . LEU A 1 86 ? -22.034 -1.434 9.530 1.00 68.62 86 LEU A C 1
ATOM 683 O O . LEU A 1 86 ? -22.649 -1.941 8.601 1.00 68.62 86 LEU A O 1
ATOM 687 N N . ALA A 1 87 ? -21.575 -2.131 10.565 1.00 60.72 87 ALA A N 1
ATOM 688 C CA . ALA A 1 87 ? -21.853 -3.529 10.819 1.00 60.72 87 ALA A CA 1
ATOM 689 C C . ALA A 1 87 ? -22.196 -3.653 12.299 1.00 60.72 87 ALA A C 1
ATOM 691 O O . ALA A 1 87 ? -21.408 -3.261 13.167 1.00 60.72 87 ALA A O 1
ATOM 692 N N . ASN A 1 88 ? -23.379 -4.170 12.594 1.00 60.22 88 ASN A N 1
ATOM 693 C CA . ASN A 1 88 ? -23.739 -4.509 13.952 1.00 60.22 88 ASN A CA 1
ATOM 694 C C . ASN A 1 88 ? -23.083 -5.862 14.270 1.00 60.22 88 ASN A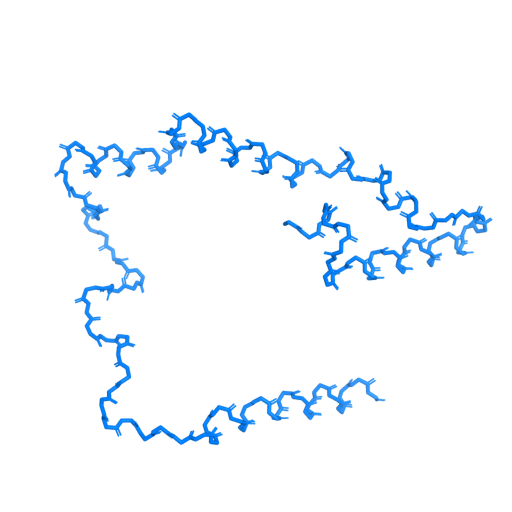 C 1
ATOM 696 O O . ASN A 1 88 ? -23.6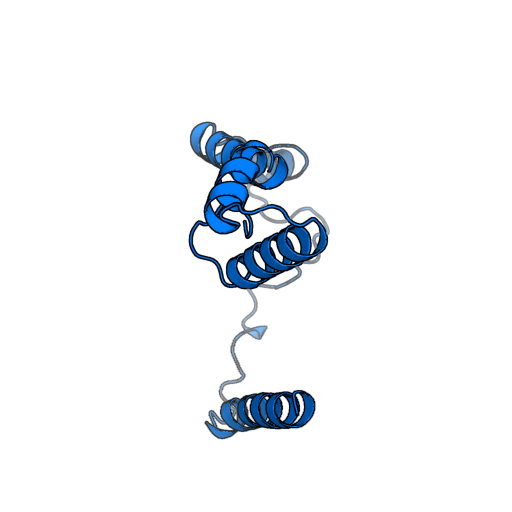55 -6.924 14.075 1.00 60.22 88 ASN A O 1
ATOM 700 N N . LEU A 1 89 ? -21.821 -5.821 14.712 1.00 55.31 89 LEU A N 1
ATOM 701 C CA . LEU A 1 89 ? -21.059 -7.018 15.104 1.00 55.31 89 LEU A CA 1
ATOM 702 C C . LEU A 1 89 ? -21.711 -7.776 16.279 1.00 55.31 89 LEU A C 1
ATOM 704 O O . LEU A 1 89 ? -21.308 -8.895 16.573 1.00 55.31 89 LEU A O 1
ATOM 708 N N . ALA A 1 90 ? -22.690 -7.157 16.950 1.00 55.00 90 ALA A N 1
ATOM 709 C CA . ALA A 1 90 ? -23.484 -7.747 18.021 1.00 55.00 90 ALA A CA 1
ATOM 710 C C . ALA A 1 90 ? -24.833 -8.321 17.548 1.00 55.00 90 ALA A C 1
ATOM 712 O O . ALA A 1 90 ? -25.531 -8.934 18.351 1.00 55.00 90 ALA A O 1
ATOM 713 N N . SER A 1 91 ? -25.225 -8.125 16.286 1.00 52.94 91 SER A N 1
ATOM 714 C CA . SER A 1 91 ? -26.386 -8.811 15.718 1.00 52.94 91 SER A CA 1
ATOM 715 C C . SER A 1 91 ? -25.937 -10.035 14.940 1.00 52.94 91 SER A C 1
ATOM 717 O O . SER A 1 91 ? -25.078 -9.934 14.063 1.00 52.94 91 SER A O 1
ATOM 719 N N . ASP A 1 92 ? -26.618 -11.149 15.179 1.00 53.53 92 ASP A N 1
ATOM 720 C CA . ASP A 1 92 ? -26.543 -12.395 14.409 1.00 53.53 92 ASP A CA 1
ATOM 721 C C . ASP A 1 92 ? -26.861 -12.232 12.899 1.00 53.53 92 ASP A C 1
ATOM 723 O O . ASP A 1 92 ? -26.882 -13.211 12.163 1.00 53.53 92 ASP A O 1
ATOM 727 N N . GLU A 1 93 ? -27.072 -11.011 12.389 1.00 54.12 93 GLU A N 1
ATOM 728 C CA . GLU A 1 93 ? -27.419 -10.709 10.990 1.00 54.12 93 GLU A CA 1
ATOM 729 C C . GLU A 1 93 ? -26.310 -11.024 9.968 1.00 54.12 93 GLU A C 1
ATOM 731 O O . GLU A 1 93 ? -26.589 -11.091 8.773 1.00 54.12 93 GLU A O 1
ATOM 736 N N . ILE A 1 94 ? -25.061 -11.245 10.402 1.00 53.81 94 ILE A N 1
ATOM 737 C CA . ILE A 1 94 ? -23.963 -11.698 9.516 1.00 53.81 94 ILE A CA 1
ATOM 738 C C . ILE A 1 94 ? -23.825 -13.234 9.533 1.00 53.81 94 ILE A C 1
ATOM 740 O O . ILE A 1 94 ? -23.024 -13.810 8.795 1.00 53.81 94 ILE A O 1
ATOM 744 N N . VAL A 1 95 ? -24.621 -13.939 10.339 1.00 57.00 95 VAL A N 1
ATOM 745 C CA . VAL A 1 95 ? -24.704 -15.396 10.259 1.00 57.00 95 VAL A CA 1
ATOM 746 C C . VAL A 1 95 ? -25.674 -15.722 9.131 1.00 57.00 95 VAL A C 1
ATOM 748 O O . VAL A 1 95 ? -26.841 -15.342 9.173 1.00 57.00 95 VAL A O 1
ATOM 751 N N . ALA A 1 96 ? -25.184 -16.393 8.084 1.00 60.06 96 ALA A N 1
ATOM 752 C CA . ALA A 1 96 ? -26.058 -16.923 7.042 1.00 60.06 96 ALA A CA 1
ATOM 753 C C . ALA A 1 96 ? -27.189 -17.710 7.717 1.00 60.06 96 ALA A C 1
ATOM 755 O O . ALA A 1 96 ? -26.891 -18.612 8.502 1.00 60.06 96 ALA A O 1
ATOM 756 N N . ASP A 1 97 ? -28.448 -17.355 7.425 1.00 61.31 97 ASP A N 1
ATOM 757 C CA . ASP A 1 97 ? -29.638 -18.027 7.962 1.00 61.31 97 ASP A CA 1
ATOM 758 C C . ASP A 1 97 ? -29.403 -19.544 7.906 1.00 61.31 97 ASP A C 1
ATOM 760 O O . ASP A 1 97 ? -28.965 -20.048 6.864 1.00 61.31 97 ASP A O 1
ATOM 764 N N . GLU A 1 98 ? -29.623 -20.274 9.006 1.00 61.97 98 GLU A N 1
ATOM 765 C CA . GLU A 1 98 ? -29.339 -21.717 9.096 1.00 61.97 98 GLU A CA 1
ATOM 766 C C . GLU A 1 98 ? -30.010 -22.512 7.964 1.00 61.97 98 GLU A C 1
ATOM 768 O O . GLU A 1 98 ? -29.533 -23.578 7.570 1.00 61.97 98 GLU A O 1
ATOM 773 N N . LYS A 1 99 ? -31.092 -21.968 7.392 1.00 67.56 99 LYS A N 1
ATOM 774 C CA . LYS A 1 99 ? -31.829 -22.541 6.260 1.00 67.56 99 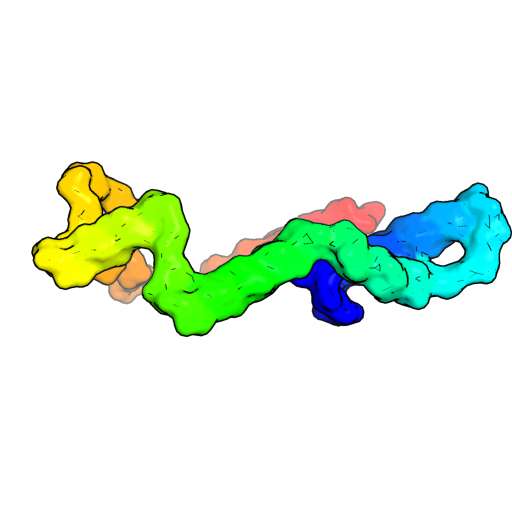LYS A CA 1
ATOM 775 C C . LYS A 1 99 ? -31.186 -22.296 4.894 1.00 67.56 99 LYS A C 1
ATOM 777 O O . LYS A 1 99 ? -31.666 -22.839 3.896 1.00 67.56 99 LYS A O 1
ATOM 782 N N . THR A 1 100 ? -30.118 -21.504 4.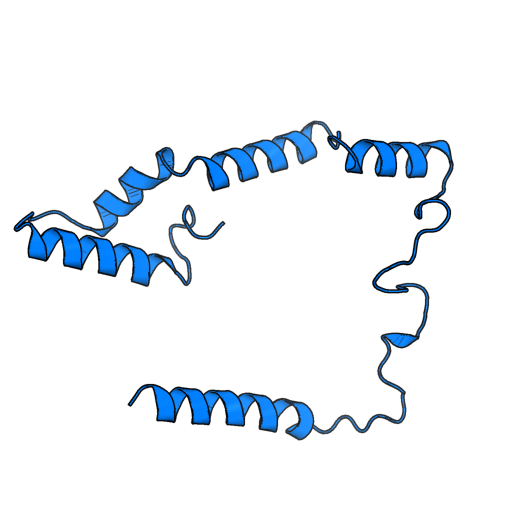810 1.00 70.62 100 THR A N 1
ATOM 783 C CA . THR A 1 100 ? -29.441 -21.196 3.548 1.00 70.62 100 THR A CA 1
ATOM 784 C C . THR A 1 100 ? -28.741 -22.453 3.035 1.00 70.62 100 THR A C 1
ATOM 786 O O . THR A 1 100 ? -27.821 -22.967 3.680 1.00 70.62 100 THR A O 1
ATOM 789 N N . PRO A 1 101 ? -29.130 -22.987 1.866 1.00 72.62 101 PRO A N 1
ATOM 790 C CA . PRO A 1 101 ? -28.554 -24.228 1.390 1.00 72.62 101 PRO A CA 1
ATOM 791 C C . PRO A 1 101 ? -27.091 -23.986 0.987 1.00 72.62 101 PRO A C 1
ATOM 793 O O . PRO A 1 101 ? -26.803 -23.233 0.055 1.00 72.62 101 PRO A O 1
ATOM 796 N N . LYS A 1 102 ? -26.158 -24.649 1.682 1.00 75.50 102 LYS A N 1
ATOM 797 C CA . LYS A 1 102 ? -24.702 -24.590 1.446 1.00 75.50 102 LYS A CA 1
ATOM 798 C C . LYS A 1 102 ? -24.320 -25.334 0.161 1.00 75.50 102 LYS A C 1
ATOM 800 O O . LYS A 1 102 ? -23.721 -26.405 0.191 1.00 75.50 102 LYS A O 1
ATOM 805 N N . ARG A 1 103 ? -24.732 -24.801 -0.990 1.00 87.00 103 ARG A N 1
ATOM 806 C CA . ARG A 1 103 ? -24.502 -25.414 -2.304 1.00 87.00 103 ARG A CA 1
ATOM 807 C C . ARG A 1 103 ? -23.205 -24.875 -2.904 1.00 87.00 103 ARG A C 1
ATOM 809 O O . ARG A 1 103 ? -23.077 -23.675 -3.118 1.00 87.00 103 ARG A O 1
ATOM 816 N N . TRP A 1 104 ? -22.263 -25.767 -3.211 1.00 88.25 104 TRP A N 1
ATOM 817 C CA . TRP A 1 104 ? -20.941 -25.427 -3.765 1.00 88.25 104 TRP A CA 1
ATOM 818 C C . TRP A 1 104 ? -21.016 -24.584 -5.048 1.00 88.25 104 TRP A C 1
ATOM 820 O O . TRP A 1 104 ? -20.186 -23.705 -5.272 1.00 88.25 104 TRP A O 1
ATOM 830 N N . TYR A 1 105 ? -22.048 -24.799 -5.866 1.00 91.06 105 TYR A N 1
ATOM 831 C CA . TYR A 1 105 ? -22.216 -24.072 -7.119 1.00 91.06 105 TYR A CA 1
ATOM 832 C C . TYR A 1 105 ? -22.550 -22.583 -6.920 1.00 91.06 105 TYR A C 1
ATOM 834 O O . TYR A 1 105 ? -22.258 -21.791 -7.811 1.00 91.06 105 TYR A O 1
ATOM 842 N N . ASN A 1 106 ? -23.088 -22.174 -5.759 1.00 87.69 106 ASN A N 1
ATOM 843 C CA . ASN A 1 106 ? -23.323 -20.755 -5.452 1.00 87.69 106 ASN A CA 1
ATOM 844 C C . ASN A 1 106 ? -22.005 -19.965 -5.369 1.00 87.69 106 ASN A C 1
ATOM 846 O O . ASN A 1 106 ? -21.999 -18.767 -5.626 1.00 87.69 106 ASN A O 1
ATOM 850 N N . ALA A 1 107 ? -20.895 -20.634 -5.041 1.00 85.50 107 ALA A N 1
ATOM 851 C CA . ALA A 1 107 ? -19.557 -20.051 -5.084 1.00 85.50 107 ALA A CA 1
ATOM 852 C C . ALA A 1 107 ? -18.884 -20.261 -6.450 1.00 85.50 107 ALA A C 1
ATOM 854 O O . ALA A 1 107 ? -18.233 -19.354 -6.963 1.00 85.50 107 ALA A O 1
ATOM 855 N N . LEU A 1 108 ? -19.052 -21.439 -7.065 1.00 92.94 108 LEU A N 1
ATOM 856 C CA . LEU A 1 108 ? -18.343 -21.767 -8.303 1.00 92.94 108 LEU A CA 1
ATOM 857 C C . LEU A 1 108 ? -18.858 -21.001 -9.533 1.00 92.94 108 LEU A C 1
ATOM 859 O O . LEU A 1 108 ? -18.050 -20.550 -10.342 1.00 92.94 108 LEU A O 1
ATOM 863 N N . VAL A 1 109 ? -20.178 -20.854 -9.696 1.00 95.19 109 VAL A N 1
ATOM 864 C CA . VAL A 1 109 ? -20.771 -20.237 -10.898 1.00 95.19 109 VAL A CA 1
ATOM 865 C C . VAL A 1 109 ? -20.320 -18.779 -11.086 1.00 95.19 109 VAL A C 1
ATOM 867 O O . VAL A 1 109 ? -19.887 -18.453 -12.195 1.00 95.19 109 VAL A O 1
ATOM 870 N N . PRO A 1 110 ? -20.323 -17.907 -10.054 1.00 94.19 110 PRO A N 1
ATOM 871 C CA . PRO A 1 110 ? -19.785 -16.551 -10.185 1.00 94.19 110 PRO A CA 1
ATOM 872 C C . PRO A 1 110 ? -18.295 -16.526 -10.551 1.00 94.19 110 PRO A C 1
ATOM 874 O O . PRO A 1 110 ? -17.896 -15.771 -11.433 1.00 94.19 110 PRO A O 1
ATOM 877 N N . VAL A 1 111 ? -17.480 -17.386 -9.929 1.00 94.75 111 VAL A N 1
ATOM 878 C CA . VAL A 1 111 ? -16.031 -17.457 -10.189 1.00 94.75 111 VAL A CA 1
ATOM 879 C C . VAL A 1 111 ? -15.747 -17.879 -11.632 1.00 94.75 111 VAL A C 1
ATOM 881 O O . VAL A 1 111 ? -14.974 -17.218 -12.321 1.00 94.75 111 VAL A O 1
ATOM 884 N N . LEU A 1 112 ? -16.407 -18.935 -12.120 1.00 96.44 112 LEU A N 1
ATOM 885 C CA . LEU A 1 112 ? -16.258 -19.384 -13.507 1.00 96.44 112 LEU A CA 1
ATOM 886 C C . LEU A 1 112 ? -16.738 -18.332 -14.506 1.00 96.44 112 LEU A C 1
ATOM 888 O O . LEU A 1 112 ? -16.075 -18.117 -15.516 1.00 96.44 112 LEU A O 1
ATOM 892 N N . THR A 1 113 ? -17.851 -17.653 -14.214 1.00 95.81 113 THR A N 1
ATOM 893 C CA . THR A 1 113 ? -18.354 -16.562 -15.061 1.00 95.81 113 THR A CA 1
ATOM 894 C C . THR A 1 113 ? -17.296 -15.473 -15.232 1.00 95.81 113 THR A C 1
ATOM 896 O O . THR A 1 113 ? -17.014 -15.077 -16.358 1.00 95.81 113 THR A O 1
ATOM 899 N N . VAL A 1 114 ? -16.654 -15.036 -14.142 1.00 95.69 114 VAL A N 1
ATOM 900 C CA . VAL A 1 114 ? -15.580 -14.031 -14.203 1.00 95.69 114 VAL A CA 1
ATOM 901 C C . VAL A 1 114 ? -14.389 -14.538 -15.018 1.00 95.69 114 VAL A C 1
ATOM 903 O O . VAL A 1 114 ? -13.917 -13.820 -15.893 1.00 95.69 114 VAL A O 1
ATOM 906 N N . ILE A 1 115 ? -13.931 -15.774 -14.786 1.00 95.12 115 ILE A N 1
ATOM 907 C CA . ILE A 1 115 ? -12.797 -16.360 -15.523 1.00 95.12 115 ILE A CA 1
ATOM 908 C C . ILE A 1 115 ? -13.083 -16.413 -17.029 1.00 95.12 115 ILE A C 1
ATOM 910 O O . ILE A 1 115 ? -12.232 -16.023 -17.823 1.00 95.12 115 ILE A O 1
ATOM 914 N N . ILE A 1 116 ? -14.276 -16.867 -17.425 1.00 96.69 116 ILE A N 1
ATOM 915 C CA . ILE A 1 116 ? -14.659 -16.996 -18.837 1.00 96.69 116 ILE A CA 1
ATOM 916 C C . ILE A 1 116 ? -14.788 -15.620 -19.493 1.00 96.69 116 ILE A C 1
ATOM 918 O O . ILE A 1 116 ? -14.245 -15.417 -20.573 1.00 96.69 116 ILE A O 1
ATOM 922 N N . VAL A 1 117 ? -15.471 -14.666 -18.850 1.00 96.50 117 VAL A N 1
ATOM 923 C CA . VAL A 1 117 ? -15.666 -13.315 -19.403 1.00 96.50 117 VAL A CA 1
ATOM 924 C C . VAL A 1 117 ? -14.333 -12.586 -19.561 1.00 96.50 117 VAL A C 1
ATOM 926 O O . VAL A 1 117 ? -14.087 -11.997 -20.608 1.00 96.50 117 VAL A O 1
ATOM 929 N N . VAL A 1 118 ? -13.456 -12.655 -18.554 1.00 95.19 118 VAL A N 1
ATOM 930 C CA . VAL A 1 118 ? -12.114 -12.057 -18.628 1.00 95.19 118 VAL A CA 1
ATOM 931 C C . VAL A 1 118 ? -11.266 -12.763 -19.681 1.00 95.19 118 VAL A C 1
ATOM 933 O O . VAL A 1 118 ? -10.604 -12.094 -20.466 1.00 95.19 118 VAL A O 1
ATOM 936 N N . GLY A 1 119 ? -11.313 -14.096 -19.734 1.00 94.06 119 GLY A N 1
ATOM 937 C CA . GLY A 1 119 ? -10.602 -14.881 -20.737 1.00 94.06 119 GLY A CA 1
ATOM 938 C C . GLY A 1 119 ? -11.008 -14.495 -22.155 1.00 94.06 119 GLY A C 1
ATOM 939 O O . GLY A 1 119 ? -10.139 -14.207 -22.961 1.00 94.06 119 GLY A O 1
ATOM 940 N N . ILE A 1 120 ? -12.311 -14.418 -22.441 1.00 94.81 120 ILE A N 1
ATOM 941 C CA . ILE A 1 120 ? -12.827 -13.994 -23.751 1.00 94.81 120 ILE A CA 1
ATOM 942 C C . ILE A 1 120 ? -12.475 -12.530 -24.044 1.00 94.81 120 ILE A C 1
ATOM 944 O O . ILE A 1 120 ? -12.140 -12.220 -25.175 1.00 94.81 120 ILE A O 1
ATOM 948 N N . GLY A 1 121 ? -12.547 -11.631 -23.058 1.00 87.81 121 GLY A N 1
ATOM 949 C CA . GLY A 1 121 ? -12.315 -10.196 -23.265 1.00 87.81 121 GLY A CA 1
ATOM 950 C C . GLY A 1 121 ? -10.851 -9.781 -23.457 1.00 87.81 121 GLY A C 1
ATOM 951 O O . GLY A 1 121 ? -10.602 -8.637 -23.827 1.00 87.81 121 GLY A O 1
ATOM 952 N N . LEU A 1 122 ? -9.892 -10.666 -23.171 1.00 85.12 122 LEU A N 1
ATOM 953 C CA . LEU A 1 122 ? -8.456 -10.422 -23.360 1.00 85.12 122 LEU A CA 1
ATOM 954 C C . LEU A 1 122 ? -7.924 -10.903 -24.726 1.00 85.12 122 LEU A C 1
ATOM 956 O O . LEU A 1 122 ? -6.762 -10.629 -25.030 1.00 85.12 122 LEU A O 1
ATOM 960 N N . PHE A 1 123 ? -8.744 -11.600 -25.522 1.00 69.81 123 PHE A N 1
ATOM 961 C CA . PHE A 1 123 ? -8.452 -11.998 -26.908 1.00 69.81 123 PHE A CA 1
ATOM 962 C C . PHE A 1 123 ? -9.271 -11.166 -27.898 1.00 69.81 123 PHE A C 1
ATOM 964 O O . PHE A 1 123 ? -8.766 -10.966 -29.025 1.00 69.81 123 PHE A O 1
#

Foldseek 3Di:
DALQPLDHPCVVVQLVVQVVVCVVVVNPDRSSVVSNVCNVVPVPVVVVVVVVVVCVVVVADDDPVNVLVCCCVPVVDNADVPDDDPDPPVDCVPPDDPPPPPDPCVVVVVVVVVVVVVVVVVD